Protein AF-A0A094PYH1-F1 (afdb_monomer_lite)

Foldseek 3Di:
DLLVVQLVLLLVLQQVLLVVDPQNVQDDPCPLSVQSSVQLNVLLVVCVVVVNDSPDCVSSVRSNVRSNVRSNVVVVVSSVVSVVVVVVVCCVVVVD

Sequence (96 aa):
MEMMFAVFAALA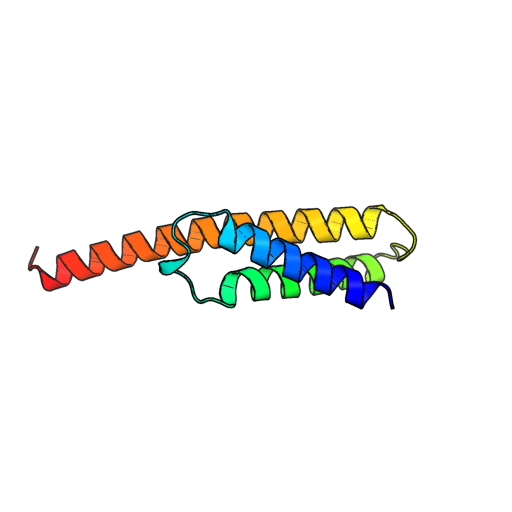IGLSVRYSMAGRDRVGAAMIPAIATATGAAVWAAGSWAGLASTEPWIWLITFVVSGVVAFVVNLRLVRARIAADNEMFGKIAGR

Secondary structure (DSSP, 8-state):
-HHHHHHHHHHHHHHHHHHHSTTGGGS-TTHHHHHHHHHHHHHHHHHHHTT--TTSHHHHHHHHHHHHHHHHHHHHHHHHHHHHHHHHHHHHHTT-

pLDDT: mean 92.61, std 6.03, range [57.34, 98.0]

Radius of gyration: 16.91 Å; chains: 1; bounding box: 45×22×48 Å

Structure (mmCIF, N/CA/C/O backbone):
data_AF-A0A094PYH1-F1
#
_entry.id   AF-A0A094PYH1-F1
#
loop_
_atom_site.group_PDB
_atom_site.id
_atom_site.type_symbol
_atom_site.label_atom_id
_atom_site.label_alt_id
_atom_site.label_comp_id
_atom_site.label_asym_id
_atom_site.label_entity_id
_atom_site.label_seq_id
_atom_site.pdbx_PDB_ins_code
_atom_site.Cartn_x
_atom_site.Cartn_y
_atom_site.Cartn_z
_atom_site.occupancy
_atom_site.B_iso_or_equiv
_atom_site.auth_seq_id
_atom_site.auth_comp_id
_atom_site.auth_asym_id
_atom_site.auth_atom_id
_atom_site.pdbx_PDB_model_num
ATOM 1 N N . MET A 1 1 ? 20.085 3.182 -9.810 1.00 66.62 1 MET A N 1
ATOM 2 C CA . MET A 1 1 ? 19.751 4.102 -8.687 1.00 66.62 1 MET A CA 1
ATOM 3 C C . MET A 1 1 ? 18.253 4.432 -8.632 1.00 66.62 1 MET A C 1
ATOM 5 O O . MET A 1 1 ? 17.753 4.843 -7.594 1.00 66.62 1 MET A O 1
ATOM 9 N N . GLU A 1 2 ? 17.523 4.197 -9.719 1.00 82.00 2 GLU A N 1
ATOM 10 C CA . GLU A 1 2 ? 16.122 4.548 -9.962 1.00 82.00 2 GLU A CA 1
ATOM 11 C C . GLU A 1 2 ? 15.140 3.785 -9.065 1.00 82.00 2 GLU A C 1
ATOM 13 O O . GLU A 1 2 ? 14.202 4.377 -8.540 1.00 82.00 2 GLU A O 1
ATOM 18 N N . MET A 1 3 ? 15.406 2.500 -8.797 1.00 84.56 3 MET A N 1
ATOM 19 C CA . MET A 1 3 ? 14.561 1.684 -7.915 1.00 84.56 3 MET A CA 1
ATOM 20 C C . MET A 1 3 ? 14.424 2.299 -6.519 1.00 84.56 3 MET A C 1
ATOM 22 O O . MET A 1 3 ? 13.339 2.301 -5.947 1.00 84.56 3 MET A O 1
ATOM 26 N N . MET A 1 4 ? 15.509 2.857 -5.973 1.00 88.81 4 MET A N 1
ATOM 27 C CA . MET A 1 4 ? 15.480 3.479 -4.652 1.00 88.81 4 MET A CA 1
ATOM 28 C C . MET A 1 4 ? 14.488 4.649 -4.629 1.00 88.81 4 MET A C 1
ATOM 30 O O . MET A 1 4 ? 13.655 4.726 -3.732 1.00 88.81 4 MET A O 1
ATOM 34 N N . PHE A 1 5 ? 14.505 5.505 -5.655 1.00 92.19 5 PHE A N 1
ATOM 35 C CA . PHE A 1 5 ? 13.556 6.612 -5.788 1.00 92.19 5 PHE A CA 1
ATOM 36 C C . PHE A 1 5 ? 12.112 6.133 -5.927 1.00 92.19 5 PHE A C 1
ATOM 38 O O . PHE A 1 5 ? 11.227 6.697 -5.289 1.00 92.19 5 PHE A O 1
ATOM 45 N N . ALA A 1 6 ? 11.866 5.075 -6.700 1.00 91.94 6 ALA A N 1
ATOM 46 C CA . ALA A 1 6 ? 10.529 4.509 -6.839 1.00 91.94 6 ALA A CA 1
ATOM 47 C C . ALA A 1 6 ? 9.988 3.963 -5.508 1.00 91.94 6 ALA A C 1
ATOM 49 O O . ALA A 1 6 ? 8.831 4.195 -5.159 1.00 91.94 6 ALA A O 1
ATOM 50 N N . VAL A 1 7 ? 10.843 3.297 -4.729 1.00 92.50 7 VAL A N 1
ATOM 51 C CA . VAL A 1 7 ? 10.500 2.774 -3.401 1.00 92.50 7 VAL A CA 1
ATOM 52 C C . VAL A 1 7 ? 10.270 3.910 -2.397 1.00 92.50 7 VAL A C 1
ATOM 54 O O . VAL A 1 7 ? 9.288 3.873 -1.657 1.00 92.50 7 VAL A O 1
ATOM 57 N N . PHE A 1 8 ? 11.100 4.958 -2.398 1.00 95.88 8 PHE A N 1
ATOM 58 C CA . PHE A 1 8 ? 10.879 6.145 -1.559 1.00 95.88 8 PHE A CA 1
ATOM 59 C C . PHE A 1 8 ? 9.604 6.901 -1.936 1.00 95.88 8 PHE A C 1
ATOM 61 O O . PHE A 1 8 ? 8.878 7.362 -1.056 1.00 95.88 8 PHE A O 1
ATOM 68 N N . ALA A 1 9 ? 9.291 7.003 -3.225 1.00 95.00 9 ALA A N 1
ATOM 69 C CA . ALA A 1 9 ? 8.037 7.583 -3.681 1.00 95.00 9 ALA A CA 1
ATOM 70 C C . ALA A 1 9 ? 6.837 6.729 -3.241 1.00 95.00 9 ALA A C 1
ATOM 72 O O . ALA A 1 9 ? 5.851 7.277 -2.755 1.00 95.00 9 ALA A O 1
ATOM 73 N N . ALA A 1 10 ? 6.931 5.398 -3.305 1.00 95.38 10 ALA A N 1
ATOM 74 C CA . ALA A 1 10 ? 5.899 4.507 -2.775 1.00 95.38 10 ALA A CA 1
ATOM 75 C C . ALA A 1 10 ? 5.714 4.665 -1.252 1.00 95.38 10 ALA A C 1
ATOM 77 O O . ALA A 1 10 ? 4.579 4.704 -0.771 1.00 95.38 10 ALA A O 1
ATOM 78 N N . LEU A 1 11 ? 6.805 4.838 -0.497 1.00 96.44 11 LEU A N 1
ATOM 79 C CA . LEU A 1 11 ? 6.761 5.174 0.930 1.00 96.44 11 LEU A CA 1
ATOM 80 C C . LEU A 1 11 ? 6.046 6.510 1.173 1.00 96.44 11 LEU A C 1
ATOM 82 O O . LEU A 1 11 ? 5.167 6.589 2.035 1.00 96.44 11 LEU A O 1
ATOM 86 N N . ALA A 1 12 ? 6.398 7.548 0.408 1.00 97.38 12 ALA A N 1
ATOM 87 C CA . ALA A 1 12 ? 5.775 8.865 0.497 1.00 97.38 12 ALA A CA 1
ATOM 88 C C . ALA A 1 12 ? 4.273 8.795 0.186 1.00 97.38 12 ALA A C 1
ATOM 90 O O . ALA A 1 12 ? 3.473 9.321 0.953 1.00 97.38 12 ALA A O 1
ATOM 91 N N . ILE A 1 13 ? 3.879 8.061 -0.858 1.00 96.62 13 ILE A N 1
ATOM 92 C CA . ILE A 1 13 ? 2.473 7.797 -1.193 1.00 96.62 13 ILE A CA 1
ATOM 93 C C . ILE A 1 13 ? 1.766 7.095 -0.028 1.00 96.62 13 ILE A C 1
ATOM 95 O O . ILE A 1 13 ? 0.684 7.514 0.377 1.00 96.62 13 ILE A O 1
ATOM 99 N N . GLY A 1 14 ? 2.373 6.059 0.556 1.00 94.50 14 GLY A N 1
ATOM 100 C CA . GLY A 1 14 ? 1.807 5.353 1.707 1.00 94.50 14 GLY A CA 1
ATOM 101 C C . GLY A 1 14 ? 1.614 6.252 2.933 1.00 94.50 14 GLY A C 1
ATOM 102 O O . GLY A 1 14 ? 0.602 6.139 3.630 1.00 94.50 14 GLY A O 1
ATOM 103 N N . LEU A 1 15 ? 2.543 7.181 3.179 1.00 95.31 15 LEU A N 1
ATOM 104 C CA . LEU A 1 15 ? 2.406 8.216 4.207 1.00 95.31 15 LEU A CA 1
ATOM 105 C C . LEU A 1 15 ? 1.270 9.185 3.875 1.00 95.31 15 LEU A C 1
ATOM 107 O O . LEU A 1 15 ? 0.426 9.433 4.735 1.00 95.31 15 LEU A O 1
ATOM 111 N N . SER A 1 16 ? 1.201 9.688 2.641 1.00 95.44 16 SER A N 1
ATOM 112 C CA . SER A 1 16 ? 0.120 10.567 2.191 1.00 95.44 16 SER A CA 1
ATOM 113 C C . SER A 1 16 ? -1.243 9.908 2.391 1.00 95.44 16 SER A C 1
ATOM 115 O O . SER A 1 16 ? -2.106 10.483 3.044 1.00 95.44 16 SER A O 1
ATOM 117 N N . VAL A 1 17 ? -1.413 8.660 1.943 1.00 94.19 17 VAL A N 1
ATOM 118 C CA . VAL A 1 17 ? -2.654 7.893 2.131 1.00 94.19 17 VAL A CA 1
ATOM 119 C C . VAL A 1 17 ? -2.998 7.762 3.615 1.00 94.19 17 VAL A C 1
ATOM 121 O O . VAL A 1 17 ? -4.128 8.042 4.012 1.00 94.19 17 VAL A O 1
ATOM 124 N N . ARG A 1 18 ? -2.027 7.403 4.463 1.00 91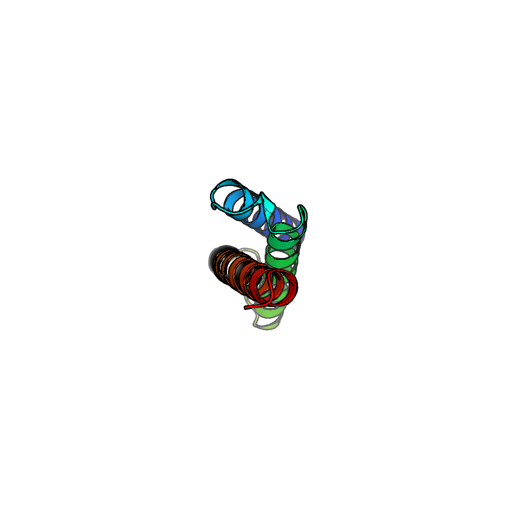.38 18 ARG A N 1
ATOM 125 C CA . ARG A 1 18 ? -2.247 7.295 5.912 1.00 91.38 18 ARG A CA 1
ATOM 126 C C . ARG A 1 18 ? -2.765 8.602 6.523 1.00 91.38 18 ARG A C 1
ATOM 128 O O . ARG A 1 18 ? -3.642 8.555 7.383 1.00 91.38 18 ARG A O 1
ATOM 135 N N . TYR A 1 19 ? -2.189 9.742 6.147 1.00 92.94 19 TYR A N 1
ATOM 136 C CA . TYR A 1 19 ? -2.530 11.036 6.745 1.00 92.94 19 TYR A CA 1
ATOM 137 C C . TYR A 1 19 ? -3.765 11.694 6.123 1.00 92.94 19 TYR A C 1
ATOM 139 O O . TYR A 1 19 ? -4.414 12.490 6.797 1.00 92.94 19 TYR A O 1
ATOM 147 N N . SER A 1 20 ? -4.128 11.339 4.891 1.00 92.94 20 SER A N 1
ATOM 148 C CA . SER A 1 20 ? -5.346 11.824 4.235 1.00 92.94 20 SER A CA 1
ATOM 149 C C . SER A 1 20 ? -6.602 11.043 4.628 1.00 92.94 20 SER A C 1
ATOM 151 O O . SER A 1 20 ? -7.708 11.552 4.464 1.00 92.94 20 SER A O 1
ATOM 153 N N . MET A 1 21 ? -6.468 9.813 5.132 1.00 90.19 21 MET A N 1
ATOM 154 C CA . MET A 1 21 ? -7.613 8.962 5.462 1.00 90.19 21 MET A CA 1
ATOM 155 C C . MET A 1 21 ? -8.024 9.039 6.939 1.00 90.19 21 MET A C 1
ATOM 157 O O . MET A 1 21 ? -7.200 9.117 7.852 1.00 9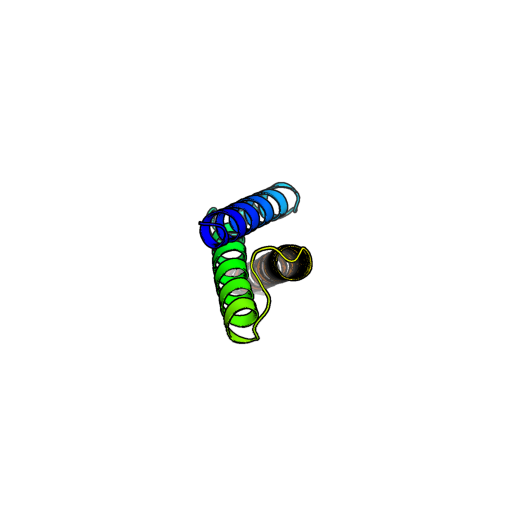0.19 21 MET A O 1
ATOM 161 N N . ALA A 1 22 ? -9.335 8.960 7.179 1.00 84.19 22 ALA A N 1
ATOM 162 C CA . ALA A 1 22 ? -9.902 8.839 8.518 1.00 84.19 22 ALA A CA 1
ATOM 163 C C . ALA A 1 22 ? -9.613 7.454 9.133 1.00 84.19 22 ALA A C 1
ATOM 165 O O . ALA A 1 22 ? -9.399 6.471 8.422 1.00 84.19 22 ALA A O 1
ATOM 166 N N . GLY A 1 23 ? -9.628 7.367 10.466 1.00 83.69 23 GLY A N 1
ATOM 167 C CA . GLY A 1 23 ? -9.392 6.109 11.184 1.00 83.69 23 GLY A CA 1
ATOM 168 C C . GLY A 1 23 ? -7.915 5.727 11.350 1.00 83.69 23 GLY A C 1
ATOM 169 O O . GLY A 1 23 ? -7.618 4.598 11.733 1.00 83.69 23 GLY A O 1
ATOM 170 N N . ARG A 1 24 ? -6.978 6.650 11.083 1.00 81.94 24 ARG A N 1
ATOM 171 C CA . ARG A 1 24 ? -5.521 6.435 11.224 1.00 81.94 24 ARG A CA 1
ATOM 172 C C . ARG A 1 24 ? -5.070 6.039 12.637 1.00 81.94 24 ARG A C 1
ATOM 174 O O . ARG A 1 24 ? -3.995 5.472 12.800 1.00 81.94 24 ARG A O 1
ATOM 181 N N . ASP A 1 25 ? -5.875 6.360 13.644 1.00 85.56 25 ASP A N 1
ATOM 182 C CA . ASP A 1 25 ? -5.717 6.001 15.056 1.00 85.56 25 ASP A CA 1
ATOM 183 C C . ASP A 1 25 ? -5.898 4.497 15.312 1.00 85.56 25 ASP A C 1
ATOM 185 O O . ASP A 1 25 ? -5.320 3.945 16.243 1.00 85.56 25 ASP A O 1
ATOM 189 N N . ARG A 1 26 ? -6.646 3.810 14.443 1.00 86.25 26 ARG A N 1
ATOM 190 C CA . ARG A 1 26 ? -6.963 2.379 14.562 1.00 86.25 26 ARG A CA 1
ATOM 191 C C . ARG A 1 26 ? -5.903 1.458 13.958 1.00 86.25 26 ARG A C 1
ATOM 193 O O . ARG A 1 26 ? -5.977 0.241 14.134 1.00 86.25 26 ARG A O 1
ATOM 200 N N . VAL A 1 27 ? -4.929 2.021 13.239 1.00 87.94 27 VAL A N 1
ATOM 201 C CA . VAL A 1 27 ? -3.925 1.282 12.462 1.00 87.94 27 VAL A CA 1
ATOM 202 C C . VAL A 1 27 ? -2.515 1.761 12.817 1.00 87.94 27 VAL A C 1
ATOM 204 O O . VAL A 1 27 ? -2.241 2.964 12.830 1.00 87.94 27 VAL A O 1
ATOM 207 N N . GLY A 1 28 ? -1.588 0.827 13.051 1.00 88.56 28 GLY A N 1
ATOM 208 C CA . GLY A 1 28 ? -0.212 1.140 13.462 1.00 88.56 28 GLY A CA 1
ATOM 209 C C . GLY A 1 28 ? 0.504 2.108 12.513 1.00 88.56 28 GLY A C 1
ATOM 210 O O . GLY A 1 28 ? 0.327 2.015 11.298 1.00 88.56 28 GLY A O 1
ATOM 211 N N . ALA A 1 29 ? 1.310 3.025 13.071 1.00 89.56 29 ALA A N 1
ATOM 212 C CA . ALA A 1 29 ? 1.970 4.143 12.374 1.00 89.56 29 ALA A CA 1
ATOM 213 C C . ALA A 1 29 ? 2.632 3.757 11.044 1.00 89.56 29 ALA A C 1
ATOM 215 O O . ALA A 1 29 ? 2.399 4.390 10.014 1.00 89.56 29 ALA A O 1
ATOM 216 N N . ALA A 1 30 ? 3.403 2.673 11.072 1.00 93.38 30 ALA A N 1
ATOM 217 C CA . ALA A 1 30 ? 4.178 2.200 9.937 1.00 93.38 30 ALA A CA 1
ATOM 218 C C . ALA A 1 30 ? 3.406 1.262 8.995 1.00 93.38 30 ALA A C 1
ATOM 220 O O . ALA A 1 30 ? 3.912 0.967 7.923 1.00 93.38 30 ALA A O 1
ATOM 221 N N . MET A 1 31 ? 2.195 0.809 9.342 1.00 94.06 31 MET A N 1
ATOM 222 C CA . MET A 1 31 ? 1.522 -0.281 8.620 1.00 94.06 31 MET A CA 1
ATOM 223 C C . MET A 1 31 ? 1.224 0.069 7.155 1.00 94.06 31 MET A C 1
ATOM 225 O O . MET A 1 31 ? 1.681 -0.616 6.246 1.00 94.06 31 MET A O 1
ATOM 229 N N . ILE A 1 32 ? 0.496 1.164 6.915 1.00 95.12 32 ILE A N 1
ATOM 230 C CA . ILE A 1 32 ? 0.153 1.603 5.551 1.00 95.12 32 ILE A CA 1
ATOM 231 C C . ILE A 1 32 ? 1.405 2.020 4.755 1.00 95.12 32 ILE A C 1
ATOM 233 O O . ILE A 1 32 ? 1.559 1.534 3.633 1.00 95.12 32 ILE A O 1
ATOM 237 N N . PRO A 1 33 ? 2.340 2.823 5.313 1.00 95.88 33 PRO A N 1
ATOM 238 C CA . PRO A 1 33 ? 3.603 3.129 4.641 1.00 95.88 33 PRO A CA 1
ATOM 239 C C . PRO A 1 33 ? 4.422 1.887 4.270 1.00 95.88 33 PRO A C 1
ATOM 241 O O . PRO A 1 33 ? 4.896 1.792 3.142 1.00 95.88 33 PRO A O 1
ATOM 244 N N . ALA A 1 34 ? 4.557 0.911 5.173 1.00 96.69 34 ALA A N 1
ATOM 245 C CA . ALA A 1 34 ? 5.319 -0.310 4.923 1.00 96.69 34 ALA A CA 1
ATOM 246 C C . ALA A 1 34 ? 4.698 -1.145 3.798 1.00 96.69 34 ALA A C 1
ATOM 248 O O . ALA A 1 34 ? 5.414 -1.601 2.910 1.00 96.69 34 ALA A O 1
ATOM 249 N N . ILE A 1 35 ? 3.369 -1.287 3.788 1.00 97.25 35 ILE A N 1
ATOM 250 C CA . ILE A 1 35 ? 2.654 -2.032 2.743 1.00 97.25 35 ILE A CA 1
ATOM 251 C C . ILE A 1 35 ? 2.798 -1.343 1.385 1.00 97.25 35 ILE A C 1
ATOM 253 O O . ILE A 1 35 ? 3.099 -2.012 0.398 1.00 97.25 35 ILE A O 1
ATOM 257 N N . ALA A 1 36 ? 2.644 -0.018 1.323 1.00 96.81 36 ALA A N 1
ATOM 258 C CA . ALA A 1 36 ? 2.868 0.743 0.094 1.00 96.81 36 ALA A CA 1
ATOM 259 C C . ALA A 1 36 ? 4.308 0.573 -0.418 1.00 96.81 36 ALA A C 1
ATOM 261 O O . ALA A 1 36 ? 4.517 0.307 -1.597 1.00 96.81 36 ALA A O 1
ATOM 262 N N . THR A 1 37 ? 5.292 0.648 0.482 1.00 97.56 37 THR A N 1
ATOM 263 C CA . THR A 1 37 ? 6.723 0.516 0.162 1.00 97.56 37 THR A CA 1
ATOM 264 C C . THR A 1 37 ? 7.058 -0.879 -0.366 1.00 97.56 37 THR A C 1
ATOM 266 O O . THR A 1 37 ? 7.702 -1.008 -1.406 1.00 97.56 37 THR A O 1
ATOM 269 N N . ALA A 1 38 ? 6.585 -1.928 0.313 1.00 97.69 38 ALA A N 1
ATOM 270 C CA . ALA A 1 38 ? 6.778 -3.314 -0.106 1.00 97.69 38 ALA A CA 1
ATOM 271 C C . ALA A 1 38 ? 6.100 -3.592 -1.454 1.00 97.69 38 ALA A C 1
ATOM 273 O O . ALA A 1 38 ? 6.692 -4.230 -2.324 1.00 97.69 38 ALA A O 1
ATOM 274 N N . THR A 1 39 ? 4.892 -3.057 -1.653 1.00 97.75 39 THR A N 1
ATOM 275 C CA . THR A 1 39 ? 4.172 -3.145 -2.930 1.00 97.75 39 THR A CA 1
ATOM 276 C C . THR A 1 39 ? 4.962 -2.461 -4.040 1.00 97.75 39 THR A C 1
ATOM 278 O O . THR A 1 39 ? 5.187 -3.067 -5.083 1.00 97.75 39 THR A O 1
ATOM 281 N N . GLY A 1 40 ? 5.443 -1.237 -3.814 1.00 96.88 40 GLY A N 1
ATOM 282 C CA . GLY A 1 40 ? 6.220 -0.497 -4.804 1.00 96.88 40 GLY A CA 1
ATOM 28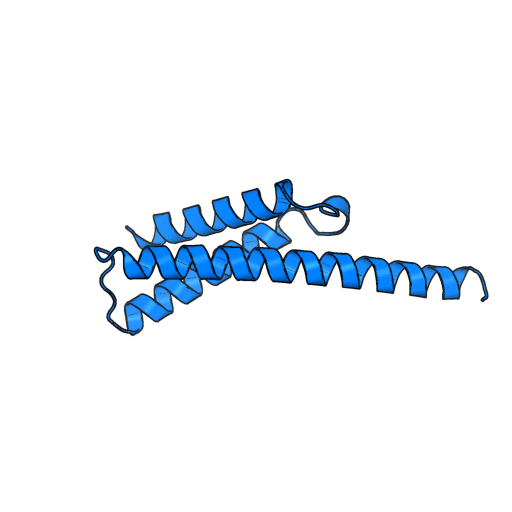3 C C . GLY A 1 40 ? 7.513 -1.209 -5.191 1.00 96.88 40 GLY A C 1
ATOM 284 O O . GLY A 1 40 ? 7.814 -1.321 -6.379 1.00 96.88 40 GLY A O 1
ATOM 285 N N . ALA A 1 41 ? 8.231 -1.765 -4.210 1.00 96.69 41 ALA A N 1
ATOM 286 C CA . ALA A 1 41 ? 9.425 -2.571 -4.453 1.00 96.69 41 ALA A CA 1
ATOM 287 C C . ALA A 1 41 ? 9.116 -3.829 -5.281 1.00 96.69 41 ALA A C 1
ATOM 289 O O . ALA A 1 41 ? 9.821 -4.112 -6.249 1.00 96.69 41 ALA A O 1
ATOM 290 N N . ALA A 1 42 ? 8.048 -4.554 -4.937 1.00 97.25 42 ALA A N 1
ATOM 291 C CA . ALA A 1 42 ? 7.640 -5.764 -5.646 1.00 97.25 42 ALA A CA 1
ATOM 292 C C . ALA A 1 42 ? 7.195 -5.470 -7.087 1.00 97.25 42 ALA A C 1
ATOM 294 O O . ALA A 1 42 ? 7.625 -6.151 -8.014 1.00 97.25 42 ALA A O 1
ATOM 295 N N . VAL A 1 43 ? 6.377 -4.431 -7.289 1.00 96.50 43 VAL A N 1
ATOM 296 C CA . VAL A 1 43 ? 5.893 -4.017 -8.616 1.00 96.50 43 VAL A CA 1
ATOM 297 C C . VAL A 1 43 ? 7.048 -3.548 -9.494 1.00 96.50 43 VAL A C 1
ATOM 299 O O . VAL A 1 43 ? 7.122 -3.932 -10.657 1.00 96.50 43 VAL A O 1
ATOM 302 N N . TRP A 1 44 ? 7.980 -2.768 -8.940 1.00 95.88 44 TRP A N 1
ATOM 303 C CA . TRP A 1 44 ? 9.163 -2.332 -9.678 1.00 95.88 44 TRP A CA 1
ATOM 304 C C . TRP A 1 44 ? 10.049 -3.513 -10.090 1.00 95.88 44 TRP A C 1
ATOM 306 O O . TRP A 1 44 ? 10.476 -3.593 -11.242 1.00 95.88 44 TRP A O 1
ATOM 316 N N . ALA A 1 45 ? 10.313 -4.445 -9.167 1.00 95.62 45 ALA A N 1
ATOM 317 C CA . ALA A 1 45 ? 11.098 -5.644 -9.452 1.00 95.62 45 ALA A CA 1
ATOM 318 C C . ALA A 1 45 ? 10.430 -6.505 -10.535 1.00 95.62 45 ALA A C 1
ATOM 320 O O . ALA A 1 45 ? 11.088 -6.896 -11.497 1.00 95.62 45 ALA A O 1
ATOM 321 N N . ALA A 1 46 ? 9.115 -6.715 -10.436 1.00 96.06 46 ALA A N 1
ATOM 322 C CA . ALA A 1 46 ? 8.346 -7.440 -11.440 1.00 96.06 46 ALA A CA 1
ATOM 323 C C . ALA A 1 46 ? 8.382 -6.749 -12.814 1.00 96.06 46 ALA A C 1
ATOM 325 O O . ALA A 1 46 ? 8.597 -7.416 -13.822 1.00 96.06 46 ALA A O 1
ATOM 326 N N . GLY A 1 47 ? 8.237 -5.420 -12.861 1.00 94.31 47 GLY A N 1
ATOM 327 C CA . GLY A 1 47 ? 8.358 -4.642 -14.098 1.00 94.31 47 GLY A CA 1
ATOM 328 C C . GLY A 1 47 ? 9.752 -4.740 -14.720 1.00 94.31 47 GLY A C 1
ATOM 329 O O . GLY A 1 47 ? 9.879 -4.929 -15.927 1.00 94.31 47 GLY A O 1
ATOM 330 N N . SER A 1 48 ? 10.793 -4.707 -13.885 1.00 93.44 48 SER A N 1
ATOM 331 C CA . SER A 1 48 ? 12.183 -4.870 -14.323 1.00 93.44 48 SER A CA 1
ATOM 332 C C . SER A 1 48 ? 12.435 -6.270 -14.900 1.00 93.44 48 SER A C 1
ATOM 334 O O . SER A 1 48 ? 13.109 -6.404 -15.917 1.00 93.44 48 SER A O 1
ATOM 336 N N . TRP A 1 49 ? 11.859 -7.320 -14.303 1.00 95.19 49 TRP A N 1
ATOM 337 C CA . TRP A 1 49 ? 11.926 -8.686 -14.844 1.00 95.19 49 TRP A CA 1
ATOM 338 C C . TRP A 1 49 ? 11.113 -8.866 -16.126 1.00 95.19 49 TRP A C 1
ATOM 340 O O . TRP A 1 49 ? 11.501 -9.647 -16.988 1.00 95.19 49 TRP A O 1
ATOM 350 N N . ALA A 1 50 ? 10.018 -8.122 -16.275 1.00 93.94 50 ALA A N 1
ATOM 351 C CA . ALA A 1 50 ? 9.222 -8.083 -17.498 1.00 93.94 50 ALA A CA 1
ATOM 352 C C . ALA A 1 50 ? 9.888 -7.282 -18.636 1.00 93.94 50 ALA A C 1
ATOM 354 O O . ALA A 1 50 ? 9.334 -7.208 -19.730 1.00 93.94 50 ALA A O 1
ATOM 355 N N . GLY A 1 51 ? 11.069 -6.698 -18.399 1.00 92.31 51 GLY A N 1
ATOM 356 C CA . GLY A 1 51 ? 11.841 -5.973 -19.406 1.00 92.31 51 GLY A CA 1
ATOM 357 C C . GLY A 1 51 ? 11.474 -4.497 -19.556 1.00 92.31 51 GLY A C 1
ATOM 358 O O . GLY A 1 51 ? 11.960 -3.867 -20.492 1.00 92.31 51 GLY A O 1
ATOM 359 N N . LEU A 1 52 ? 10.660 -3.921 -18.658 1.00 91.56 52 LEU A N 1
ATOM 360 C CA . LEU A 1 52 ? 10.440 -2.474 -18.657 1.00 91.56 52 LEU A CA 1
ATOM 361 C C . LEU A 1 52 ? 11.727 -1.749 -18.261 1.00 91.56 52 LEU A C 1
ATOM 363 O O . LEU A 1 52 ? 12.300 -1.999 -17.197 1.00 91.56 52 LEU A O 1
ATOM 367 N N . ALA A 1 53 ? 12.158 -0.813 -19.103 1.00 89.44 53 ALA A N 1
ATOM 368 C CA . ALA A 1 53 ? 13.323 0.003 -18.813 1.00 89.44 53 ALA A CA 1
ATOM 369 C C . ALA A 1 53 ? 13.017 1.031 -17.713 1.00 89.44 53 ALA A C 1
ATOM 371 O O . ALA A 1 53 ? 11.980 1.691 -17.722 1.00 89.44 53 ALA A O 1
ATOM 372 N N . SER A 1 54 ? 13.969 1.244 -16.801 1.00 86.19 54 SER A N 1
ATOM 373 C CA . SER A 1 54 ? 1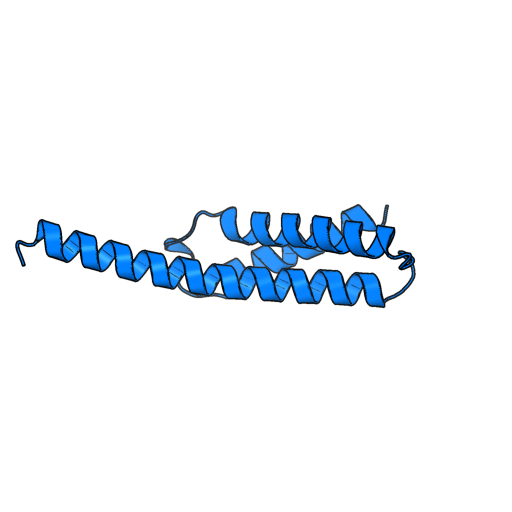3.873 2.261 -15.737 1.00 86.19 54 SER A CA 1
ATOM 374 C C . SER A 1 54 ? 13.720 3.698 -16.262 1.00 86.19 54 SER A C 1
ATOM 376 O O . SER A 1 54 ? 13.295 4.587 -15.522 1.00 86.19 54 SER A O 1
ATOM 378 N N . THR A 1 55 ? 14.086 3.935 -17.525 1.00 89.00 55 THR A N 1
ATOM 379 C CA . THR A 1 55 ? 13.930 5.209 -18.239 1.00 89.00 55 THR A CA 1
ATOM 380 C C . THR A 1 55 ? 12.531 5.412 -18.812 1.00 89.00 55 THR A C 1
ATOM 382 O O . THR A 1 55 ? 12.174 6.543 -19.141 1.00 89.00 55 THR A O 1
ATOM 385 N N . GLU A 1 56 ? 11.724 4.357 -18.936 1.00 91.19 56 GLU A N 1
ATOM 386 C CA . GLU A 1 56 ? 10.365 4.482 -19.447 1.00 91.19 56 GLU A CA 1
ATOM 387 C C . GLU A 1 56 ? 9.417 5.026 -18.375 1.00 91.19 56 GLU A C 1
ATOM 389 O O . GLU A 1 56 ? 9.419 4.548 -17.244 1.00 91.19 56 GLU A O 1
ATOM 394 N N . PRO A 1 57 ? 8.519 5.965 -18.706 1.00 92.69 57 PRO A N 1
ATOM 395 C CA . PRO A 1 57 ? 7.571 6.515 -17.736 1.00 92.69 57 PRO A CA 1
ATOM 396 C C . PRO A 1 57 ? 6.550 5.480 -17.230 1.00 92.69 57 PRO A C 1
ATOM 398 O O . PRO A 1 57 ? 5.937 5.676 -16.179 1.00 92.69 57 PRO A O 1
ATOM 401 N N . TRP A 1 58 ? 6.364 4.367 -17.944 1.00 94.75 58 TRP A N 1
ATOM 402 C CA . TRP A 1 58 ? 5.372 3.348 -17.607 1.00 94.75 58 TRP A CA 1
ATOM 403 C C . TRP A 1 58 ? 5.694 2.587 -16.326 1.00 94.75 58 TRP A C 1
ATOM 405 O O . TRP A 1 58 ? 4.789 2.389 -15.516 1.00 94.75 58 TRP A O 1
ATOM 415 N N . ILE A 1 59 ? 6.959 2.215 -16.094 1.00 94.06 59 ILE A N 1
ATOM 416 C CA . ILE A 1 59 ? 7.336 1.513 -14.857 1.00 94.06 59 ILE A CA 1
ATOM 417 C C . ILE A 1 59 ? 7.044 2.388 -13.633 1.00 94.06 59 ILE A C 1
ATOM 419 O O . ILE A 1 59 ? 6.465 1.921 -12.657 1.00 94.06 59 ILE A O 1
ATOM 423 N N . TRP A 1 60 ? 7.323 3.690 -13.734 1.00 94.50 60 TRP A N 1
ATOM 424 C CA . TRP A 1 60 ? 7.018 4.668 -12.695 1.00 94.50 60 TRP A CA 1
ATOM 425 C C . TRP A 1 60 ? 5.518 4.790 -12.442 1.00 94.50 60 TRP A C 1
ATOM 427 O O . TRP A 1 60 ? 5.072 4.669 -11.300 1.00 94.50 60 TRP A O 1
ATOM 437 N N . LEU A 1 61 ? 4.733 4.993 -13.505 1.00 96.31 61 LEU A N 1
ATOM 438 C CA . LEU A 1 61 ? 3.287 5.156 -13.395 1.00 96.31 61 LEU A CA 1
ATOM 439 C C . LEU A 1 61 ? 2.633 3.917 -12.775 1.00 96.31 61 LEU A C 1
ATOM 441 O O . LEU A 1 61 ? 1.838 4.047 -11.846 1.00 96.31 61 LEU A O 1
ATOM 445 N N . ILE A 1 62 ? 2.999 2.721 -13.243 1.00 96.25 62 ILE A N 1
ATOM 446 C CA . ILE A 1 62 ? 2.470 1.457 -12.725 1.00 96.25 62 ILE A CA 1
ATOM 447 C C . ILE A 1 62 ? 2.844 1.300 -11.250 1.00 96.25 62 ILE A C 1
ATOM 449 O O . ILE A 1 62 ? 1.966 1.059 -10.421 1.00 96.25 62 ILE A O 1
ATOM 453 N N . THR A 1 63 ? 4.115 1.497 -10.889 1.00 96.00 63 THR A N 1
ATOM 454 C CA . THR A 1 63 ? 4.565 1.393 -9.497 1.00 96.00 63 THR A CA 1
ATOM 455 C C . THR A 1 63 ? 3.811 2.356 -8.581 1.00 96.00 63 THR A C 1
ATOM 457 O O . THR A 1 63 ? 3.361 1.943 -7.509 1.00 96.00 63 THR A O 1
ATOM 460 N N . PHE A 1 64 ? 3.613 3.612 -8.984 1.00 96.88 64 PHE A N 1
ATOM 461 C CA . PHE A 1 64 ? 2.922 4.610 -8.161 1.00 96.88 64 PHE A CA 1
ATOM 462 C C . PHE A 1 64 ? 1.429 4.333 -8.030 1.00 96.88 64 PHE A C 1
ATOM 464 O O . PHE A 1 64 ? 0.901 4.345 -6.915 1.00 96.88 64 PHE A O 1
ATOM 471 N N . VAL A 1 65 ? 0.758 4.039 -9.145 1.00 97.81 65 VAL A N 1
ATOM 472 C CA . VAL A 1 65 ? -0.679 3.749 -9.157 1.00 97.81 65 VAL A CA 1
ATOM 473 C C . VAL A 1 65 ? -0.968 2.500 -8.332 1.00 97.81 65 VAL A C 1
ATOM 475 O O . VAL A 1 65 ? -1.826 2.543 -7.453 1.00 97.81 65 VAL A O 1
ATOM 478 N N . VAL A 1 66 ? -0.225 1.410 -8.541 1.00 97.75 66 VAL A N 1
ATOM 479 C CA . VAL A 1 66 ? -0.449 0.160 -7.802 1.00 97.75 66 VAL A CA 1
ATOM 480 C C . VAL A 1 66 ? -0.169 0.350 -6.310 1.00 97.75 66 VAL A C 1
ATOM 482 O O . VAL A 1 66 ? -0.992 -0.047 -5.487 1.00 97.75 66 VAL A O 1
ATOM 485 N N . SER A 1 67 ? 0.928 1.019 -5.941 1.00 96.94 67 SER A N 1
ATOM 486 C CA . SER A 1 67 ? 1.247 1.280 -4.528 1.00 96.94 67 SER A CA 1
ATOM 487 C C . SER A 1 67 ? 0.172 2.127 -3.841 1.00 96.94 67 SER A C 1
ATOM 489 O O . SER A 1 67 ? -0.243 1.808 -2.726 1.00 96.94 67 SER A O 1
ATOM 491 N N . GLY A 1 68 ? -0.320 3.176 -4.510 1.00 97.12 68 GLY A N 1
ATOM 492 C CA . GLY A 1 68 ? -1.382 4.038 -3.991 1.00 97.12 68 GLY A CA 1
ATOM 493 C C . GLY A 1 68 ? -2.718 3.311 -3.839 1.00 97.12 68 GLY A C 1
ATOM 494 O O . GLY A 1 68 ? -3.348 3.396 -2.783 1.00 97.12 68 GLY A O 1
ATOM 495 N N . VAL A 1 69 ? -3.125 2.543 -4.854 1.00 98.00 69 VAL A N 1
ATOM 496 C CA . VAL A 1 69 ? -4.363 1.748 -4.824 1.00 98.00 69 VAL A CA 1
ATOM 497 C C . VAL A 1 69 ? -4.312 0.711 -3.705 1.00 98.00 69 VAL A C 1
ATOM 499 O O . VAL A 1 69 ? -5.260 0.610 -2.923 1.00 98.00 69 VAL A O 1
ATOM 502 N N . VAL A 1 70 ? -3.204 -0.024 -3.572 1.00 97.94 70 VAL A N 1
ATOM 503 C CA . VAL A 1 70 ? -3.044 -1.025 -2.510 1.00 97.94 70 VAL A CA 1
ATOM 504 C C . VAL A 1 70 ? -3.079 -0.366 -1.133 1.00 97.94 70 VAL A C 1
ATOM 506 O O . VAL A 1 70 ? -3.838 -0.814 -0.275 1.00 97.94 70 VAL A O 1
ATOM 509 N N . ALA A 1 71 ? -2.342 0.729 -0.922 1.00 96.25 71 ALA A N 1
ATOM 510 C CA . ALA A 1 71 ? -2.354 1.461 0.345 1.00 96.25 71 ALA A CA 1
ATOM 511 C C . ALA A 1 71 ? -3.768 1.929 0.732 1.00 96.25 71 ALA A C 1
ATOM 513 O O . ALA A 1 71 ? -4.195 1.751 1.876 1.00 96.25 71 ALA A O 1
ATOM 514 N N . PHE A 1 72 ? -4.513 2.481 -0.230 1.00 96.25 72 PHE A N 1
ATOM 515 C CA . PHE A 1 72 ? -5.879 2.959 -0.031 1.00 96.25 72 PHE A CA 1
ATOM 516 C C . PHE A 1 72 ? -6.838 1.821 0.338 1.00 96.25 72 PHE A C 1
ATOM 518 O O . PHE A 1 72 ? -7.545 1.894 1.348 1.00 96.25 72 PHE A O 1
ATOM 525 N N . VAL A 1 73 ? -6.838 0.741 -0.450 1.00 96.81 73 VAL A N 1
ATOM 526 C CA . VAL A 1 73 ? -7.711 -0.421 -0.231 1.00 96.81 73 VAL A CA 1
ATOM 527 C C . VAL A 1 73 ? -7.411 -1.077 1.114 1.00 96.81 73 VAL A C 1
ATOM 529 O O . VAL A 1 73 ? -8.334 -1.385 1.872 1.00 96.81 73 VAL A O 1
ATOM 532 N N . VAL A 1 74 ? -6.132 -1.256 1.439 1.00 95.44 74 VAL A N 1
ATOM 533 C CA . VAL A 1 74 ? -5.699 -1.864 2.698 1.00 95.44 74 VAL A CA 1
ATOM 534 C C . VAL A 1 74 ? -6.103 -1.005 3.894 1.00 95.44 74 VAL A C 1
ATOM 536 O O . VAL A 1 74 ? -6.642 -1.548 4.859 1.00 95.44 74 VAL A O 1
ATOM 539 N N . ASN A 1 75 ? -5.943 0.321 3.825 1.00 94.38 75 ASN A N 1
ATOM 540 C CA . ASN A 1 75 ? -6.395 1.213 4.892 1.00 94.38 75 ASN A CA 1
ATOM 541 C C . ASN A 1 75 ? -7.907 1.087 5.140 1.00 94.38 75 ASN A C 1
ATOM 543 O O . ASN A 1 75 ? -8.328 0.885 6.279 1.00 94.38 75 ASN A O 1
ATOM 547 N N . LEU A 1 76 ? -8.728 1.126 4.081 1.00 94.19 76 LEU A N 1
ATOM 548 C CA . LEU A 1 76 ? -10.181 0.959 4.213 1.00 94.19 76 LEU A CA 1
ATOM 549 C C . LEU A 1 76 ? -10.557 -0.382 4.846 1.00 94.19 76 LEU A C 1
ATOM 551 O O . LEU A 1 76 ? -11.439 -0.437 5.704 1.00 94.19 76 LEU A O 1
ATOM 555 N N . ARG A 1 77 ? -9.907 -1.468 4.417 1.00 94.94 77 ARG A N 1
ATOM 556 C CA . ARG A 1 77 ? -10.175 -2.816 4.929 1.00 94.94 77 ARG A CA 1
ATOM 557 C C . ARG A 1 77 ? -9.791 -2.942 6.400 1.00 94.94 77 ARG A C 1
ATOM 559 O O . ARG A 1 77 ? -10.606 -3.432 7.176 1.00 94.94 77 ARG A O 1
ATOM 566 N N . LEU A 1 78 ? -8.611 -2.457 6.786 1.00 93.75 78 LEU A N 1
ATOM 567 C CA . LEU A 1 78 ? -8.126 -2.502 8.168 1.00 93.75 78 LEU A CA 1
ATOM 568 C C . LEU A 1 78 ? -9.019 -1.701 9.113 1.00 93.75 78 LEU A C 1
ATOM 570 O O . LEU A 1 78 ? -9.425 -2.225 10.146 1.00 93.75 78 LEU A O 1
ATOM 574 N N . VAL A 1 79 ? -9.375 -0.465 8.752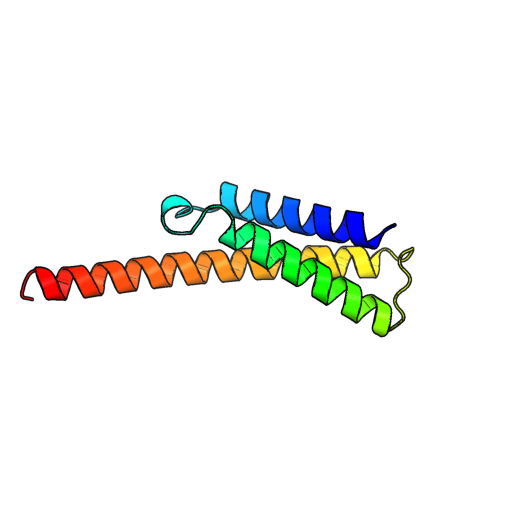 1.00 93.00 79 VAL A N 1
ATOM 575 C CA . VAL A 1 79 ? -10.242 0.377 9.591 1.00 93.00 79 VAL A CA 1
ATOM 576 C C . VAL A 1 79 ? -11.613 -0.276 9.784 1.00 93.00 79 VAL A C 1
ATOM 578 O O . VAL A 1 79 ? -12.101 -0.349 10.911 1.00 93.00 79 VAL A O 1
ATOM 581 N N . ARG A 1 80 ? -12.218 -0.809 8.714 1.00 92.19 80 ARG A N 1
ATOM 582 C CA . ARG A 1 80 ? -13.516 -1.500 8.794 1.00 92.19 80 ARG A CA 1
ATOM 583 C C . ARG A 1 80 ? -13.449 -2.764 9.646 1.00 92.19 80 ARG A C 1
ATOM 585 O O . ARG A 1 80 ? -14.310 -2.958 10.500 1.00 92.19 80 ARG A O 1
ATOM 592 N N . ALA A 1 81 ? -12.432 -3.597 9.433 1.00 92.69 81 ALA A N 1
ATOM 593 C CA . ALA A 1 81 ? -12.236 -4.819 10.207 1.00 92.69 81 ALA A CA 1
ATOM 594 C C . ALA A 1 81 ? -12.029 -4.510 11.694 1.00 92.69 81 ALA A C 1
ATOM 596 O O . ALA A 1 81 ? -12.594 -5.189 12.546 1.00 92.69 81 ALA A O 1
ATOM 597 N N . ARG A 1 82 ? -11.282 -3.443 12.004 1.00 92.06 82 ARG A N 1
ATOM 598 C CA . ARG A 1 82 ? -11.035 -3.017 13.381 1.00 92.06 82 ARG A CA 1
ATOM 599 C C . ARG A 1 82 ? -12.311 -2.583 14.092 1.00 92.06 82 ARG A C 1
ATOM 601 O O . ARG A 1 82 ? -12.567 -3.051 15.190 1.00 92.06 82 ARG A O 1
ATOM 608 N N . ILE A 1 83 ? -13.141 -1.765 13.444 1.00 92.38 83 ILE A N 1
ATOM 609 C CA . ILE A 1 83 ? -14.428 -1.328 14.011 1.00 92.38 83 ILE A CA 1
ATOM 610 C C . ILE A 1 83 ? -15.357 -2.523 14.263 1.00 92.38 83 ILE A C 1
ATOM 612 O O . ILE A 1 83 ? -15.994 -2.595 15.310 1.00 92.38 83 ILE A O 1
ATOM 616 N N . ALA A 1 84 ? -15.431 -3.469 13.322 1.00 92.25 84 ALA A N 1
ATOM 617 C CA . ALA A 1 84 ? -16.261 -4.661 13.481 1.00 92.25 84 ALA A CA 1
ATOM 618 C C . ALA A 1 84 ? -15.797 -5.530 14.662 1.00 92.25 84 ALA A C 1
ATOM 620 O O . ALA A 1 84 ? -16.620 -5.921 15.486 1.00 92.25 84 ALA A O 1
ATOM 621 N N . ALA A 1 85 ? -14.486 -5.768 14.774 1.00 92.19 85 ALA A N 1
ATOM 622 C CA . ALA A 1 85 ? -13.904 -6.546 15.864 1.00 92.19 85 ALA A CA 1
ATOM 623 C C . ALA A 1 85 ? -14.095 -5.870 17.232 1.00 92.19 85 ALA A C 1
ATOM 625 O O . ALA A 1 85 ? -14.436 -6.539 18.207 1.00 92.19 85 ALA A O 1
ATOM 626 N N . ASP A 1 86 ? -13.921 -4.548 17.304 1.00 92.44 86 ASP A N 1
ATOM 627 C CA . ASP A 1 86 ? -14.105 -3.795 18.545 1.00 92.44 86 ASP A CA 1
ATOM 628 C C . ASP A 1 86 ? -15.585 -3.833 18.998 1.00 92.44 86 ASP A C 1
ATOM 630 O O . ASP A 1 86 ? -15.863 -4.034 20.181 1.00 92.44 86 ASP A O 1
ATOM 634 N N . ASN A 1 87 ? -16.544 -3.736 18.065 1.00 93.12 87 ASN A N 1
ATOM 635 C CA . ASN A 1 87 ? -17.979 -3.861 18.362 1.00 93.12 87 ASN A CA 1
ATOM 636 C C . ASN A 1 87 ? -18.367 -5.274 18.826 1.00 93.12 87 ASN A C 1
ATOM 638 O O . ASN A 1 87 ? -19.155 -5.422 19.760 1.00 93.12 87 ASN A O 1
ATOM 642 N N . GLU A 1 88 ? -17.819 -6.312 18.189 1.00 93.75 88 GLU A N 1
ATOM 643 C CA . GLU A 1 88 ? -18.049 -7.704 18.585 1.00 93.75 88 GLU A CA 1
ATOM 644 C C . GLU A 1 88 ? -17.527 -7.964 20.005 1.00 93.75 88 GLU A C 1
ATOM 646 O O . GLU A 1 88 ? -18.215 -8.567 20.830 1.00 93.75 88 GLU A O 1
ATOM 651 N N . MET A 1 89 ? -16.327 -7.467 20.312 1.00 92.69 89 MET A N 1
ATOM 652 C CA . MET A 1 89 ? -15.734 -7.589 21.641 1.00 92.69 89 MET A CA 1
ATOM 653 C C . MET A 1 89 ? -16.544 -6.832 22.697 1.00 92.69 89 MET A C 1
ATOM 655 O O . MET A 1 89 ? -16.765 -7.349 23.791 1.00 92.69 89 MET A O 1
ATOM 659 N N . PHE A 1 90 ? -17.034 -5.635 22.366 1.00 93.19 90 PHE A N 1
ATOM 660 C CA . PHE A 1 90 ? -17.902 -4.876 23.260 1.00 93.19 90 PHE A CA 1
ATOM 661 C C . PHE A 1 90 ? -19.201 -5.629 23.574 1.00 93.19 90 PHE A C 1
ATOM 663 O O . PHE A 1 90 ? -19.578 -5.689 24.740 1.00 93.19 90 PHE A O 1
ATOM 670 N N . GLY A 1 91 ? -19.845 -6.256 22.581 1.00 93.44 91 GLY A N 1
ATOM 671 C CA . GLY A 1 91 ? -21.034 -7.092 22.798 1.00 93.44 91 GLY A CA 1
ATOM 672 C C . GLY A 1 91 ? -20.773 -8.232 23.787 1.00 93.44 91 GLY A C 1
ATOM 673 O O . GLY A 1 91 ? -21.480 -8.357 24.788 1.00 93.44 91 GLY A O 1
ATOM 674 N N . LYS A 1 92 ? -19.667 -8.963 23.583 1.00 93.00 92 LYS A N 1
ATOM 675 C CA . LYS A 1 92 ? -19.236 -10.058 24.471 1.00 93.00 92 LYS A CA 1
ATOM 676 C C . LYS A 1 92 ? -19.016 -9.599 25.915 1.00 93.00 92 LYS A C 1
ATOM 678 O O . LYS A 1 92 ? -19.413 -10.301 26.839 1.00 93.00 92 LYS A O 1
ATOM 683 N N . ILE A 1 93 ? -18.386 -8.439 26.120 1.00 94.38 93 ILE A N 1
ATOM 684 C CA . ILE A 1 93 ? -18.103 -7.906 27.466 1.00 94.38 93 ILE A CA 1
ATOM 685 C C . ILE A 1 93 ? -19.364 -7.308 28.108 1.00 94.38 93 ILE A C 1
ATOM 687 O O . ILE A 1 93 ? -19.557 -7.436 29.314 1.00 94.38 93 ILE A O 1
ATOM 691 N N . ALA A 1 94 ? -20.241 -6.681 27.321 1.00 90.88 94 ALA A N 1
ATOM 692 C CA . ALA A 1 94 ? -21.488 -6.083 27.798 1.00 90.88 94 ALA A CA 1
ATOM 693 C C . ALA A 1 94 ? -22.584 -7.117 28.134 1.00 90.88 94 ALA A C 1
ATOM 695 O O . ALA A 1 94 ? -23.661 -6.725 28.584 1.00 90.88 94 ALA A O 1
ATOM 696 N N . GLY A 1 95 ? -22.327 -8.414 27.926 1.00 77.00 95 GLY A N 1
ATOM 697 C CA . GLY A 1 95 ? -23.255 -9.498 28.258 1.00 77.00 95 GLY A CA 1
ATOM 698 C C . GLY A 1 95 ? -24.500 -9.551 27.368 1.00 77.00 95 GLY A C 1
ATOM 699 O O . GLY A 1 95 ? -25.537 -10.034 27.820 1.00 77.00 95 GLY A O 1
ATOM 700 N N . ARG A 1 96 ? -24.412 -9.025 26.138 1.00 57.34 96 ARG A N 1
ATOM 701 C CA . ARG A 1 96 ? -25.461 -9.101 25.110 1.00 57.34 96 ARG A CA 1
ATOM 702 C C . ARG A 1 96 ? -25.100 -10.093 24.016 1.00 57.34 96 ARG A C 1
ATOM 704 O O . ARG A 1 96 ? -23.919 -10.108 23.606 1.00 57.34 96 ARG A O 1
#